Protein AF-A0A9D8EFT3-F1 (afdb_monomer)

Foldseek 3Di:
DAPVVVCVVVPPDDDPDDDDPDQQPVPCQLQCCCCPVVVLNQWDWDDDDPPTAIAGDPDPVSVVVCVVCVPCQVVRRRSDDRVPPPDDDPDDPVVD

Secondary structure (DSSP, 8-state):
--HHHHHHHTT----SSPPPS-------HHHHHHHHTS----EEEES-GGG-EEEE-S-HHHHHHHHHH-THHHH-TT---TT-SS---PPPTT--

Mean predicted aligned error: 8.08 Å

Solvent-accessible surface area (backbone atoms only — not comparable to full-atom values): 6230 Å² total; per-residue (Å²): 134,45,73,66,61,51,36,58,74,72,66,62,85,79,70,98,63,82,89,70,99,69,69,74,82,78,82,51,59,45,38,47,43,31,44,72,73,67,63,64,52,28,41,39,81,43,76,57,81,92,63,47,40,63,32,63,48,98,43,75,69,35,49,53,54,45,70,74,58,54,68,48,44,84,68,32,74,68,60,61,65,64,76,62,87,78,69,77,74,72,82,58,89,76,82,111

Nearest PDB structures (foldseek):
  7t30-assembly1_A  TM=8.083E-01  e=1.133E-02  Acetomicrobium mobile
  4nkx-assembly2_B  TM=2.995E-01  e=2.506E+00  Homo sapiens
  4nky-assembly1_A  TM=3.043E-01  e=4.272E+00  Homo sapiens
  5irq-assembly1_A  TM=3.045E-01  e=4.881E+00  Homo sapiens
  8r1j-assembly1_E  TM=1.490E-01  e=9.507E+00  Influenza A virus

Radius of gyration: 14.86 Å; Cα contacts (8 Å, |Δi|>4): 85; chains: 1; bounding box: 37×25×39 Å

Structure (mmCIF, N/CA/C/O backbone):
data_AF-A0A9D8EFT3-F1
#
_entry.id   AF-A0A9D8EFT3-F1
#
loop_
_atom_site.group_PDB
_atom_site.id
_atom_site.type_symbol
_atom_site.label_atom_id
_atom_site.label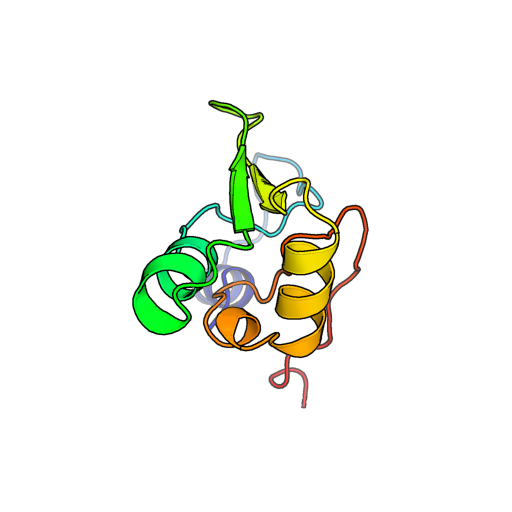_alt_id
_atom_site.label_comp_id
_atom_site.label_asym_id
_atom_site.label_entity_id
_atom_site.label_seq_id
_atom_site.pdbx_PDB_ins_code
_atom_site.Cartn_x
_atom_site.Cartn_y
_atom_site.Cartn_z
_atom_site.occupancy
_atom_site.B_iso_or_equiv
_atom_site.auth_seq_id
_atom_site.auth_comp_id
_atom_site.auth_asym_id
_atom_site.auth_atom_id
_atom_site.pdbx_PDB_model_num
ATOM 1 N N . MET A 1 1 ? -15.843 -5.811 2.013 1.00 52.12 1 MET A N 1
ATOM 2 C CA . MET A 1 1 ? -16.325 -5.508 3.384 1.00 52.12 1 MET A CA 1
ATOM 3 C C . MET A 1 1 ? -15.205 -4.784 4.124 1.00 52.12 1 MET A C 1
ATOM 5 O O . MET A 1 1 ? -14.164 -5.391 4.329 1.00 52.12 1 MET A O 1
ATOM 9 N N . ASN A 1 2 ? -15.364 -3.493 4.436 1.00 66.44 2 ASN A N 1
ATOM 10 C CA . ASN A 1 2 ? -14.304 -2.680 5.052 1.00 66.44 2 ASN A CA 1
ATOM 11 C C . ASN A 1 2 ? -14.390 -2.674 6.596 1.00 66.44 2 ASN A C 1
ATOM 13 O O . ASN A 1 2 ? -15.368 -3.138 7.189 1.00 66.44 2 ASN A O 1
ATOM 17 N N . SER A 1 3 ? -13.356 -2.148 7.258 1.00 68.69 3 SER A N 1
ATOM 18 C CA . SER A 1 3 ? -13.256 -2.099 8.725 1.00 68.69 3 SER A CA 1
ATOM 19 C C . SER A 1 3 ? -14.374 -1.287 9.392 1.00 68.69 3 SER A C 1
ATOM 21 O O . SER A 1 3 ? -14.795 -1.622 10.498 1.00 68.69 3 SER A O 1
ATOM 23 N N . TYR A 1 4 ? -14.907 -0.264 8.717 1.00 74.25 4 TYR A N 1
ATOM 24 C CA . TYR A 1 4 ? -16.027 0.538 9.216 1.00 74.25 4 TYR A CA 1
ATOM 25 C C . TYR A 1 4 ? -17.338 -0.260 9.255 1.00 74.25 4 TYR A C 1
ATOM 27 O O . TYR A 1 4 ? -18.052 -0.232 10.259 1.00 74.25 4 TYR A O 1
ATOM 35 N N . ALA A 1 5 ? -17.627 -1.031 8.203 1.00 78.06 5 ALA A N 1
ATOM 36 C CA . ALA A 1 5 ? -18.791 -1.912 8.161 1.00 78.06 5 ALA A CA 1
ATOM 37 C C . ALA A 1 5 ? -18.751 -2.957 9.290 1.00 78.06 5 ALA A C 1
ATOM 39 O O . ALA A 1 5 ? -19.766 -3.212 9.942 1.00 78.06 5 ALA A O 1
ATOM 40 N N . LEU A 1 6 ? -17.567 -3.510 9.574 1.00 81.25 6 LEU A N 1
ATOM 41 C CA . LEU A 1 6 ? -17.365 -4.413 10.709 1.00 81.25 6 LEU A CA 1
ATOM 42 C C . LEU A 1 6 ? -17.581 -3.700 12.047 1.00 81.25 6 LEU A C 1
ATOM 44 O O . LEU A 1 6 ? -18.281 -4.228 12.906 1.00 81.25 6 LEU A O 1
ATOM 48 N N . ALA A 1 7 ? -17.046 -2.490 12.216 1.00 84.25 7 ALA A N 1
ATOM 49 C CA . ALA A 1 7 ? -17.225 -1.727 13.448 1.00 84.25 7 ALA A CA 1
ATOM 50 C C . ALA A 1 7 ? -18.706 -1.453 13.752 1.00 84.25 7 ALA A C 1
ATOM 52 O O . ALA A 1 7 ? -19.149 -1.645 14.886 1.00 84.25 7 ALA A O 1
ATOM 53 N N . LYS A 1 8 ? -19.488 -1.097 12.724 1.00 86.50 8 LYS A N 1
ATOM 54 C CA . LYS A 1 8 ? -20.942 -0.929 12.838 1.00 86.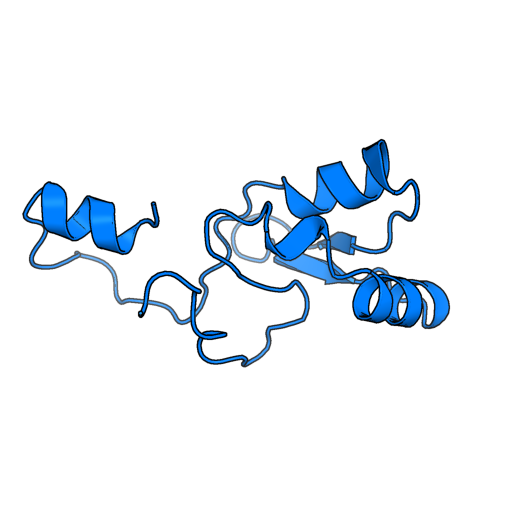50 8 LYS A CA 1
ATOM 55 C C . LYS A 1 8 ? -21.640 -2.246 13.191 1.00 86.50 8 LYS A C 1
ATOM 57 O O . LYS A 1 8 ? -22.479 -2.254 14.087 1.00 86.50 8 LYS A O 1
ATOM 62 N N . LYS A 1 9 ? -21.268 -3.356 12.541 1.00 91.69 9 LYS A N 1
ATOM 63 C CA . LYS A 1 9 ? -21.826 -4.695 12.812 1.00 91.69 9 LYS A CA 1
ATOM 64 C C . LYS A 1 9 ? -21.619 -5.132 14.266 1.00 91.69 9 LYS A C 1
ATOM 66 O O . LYS A 1 9 ? -22.517 -5.729 14.847 1.00 91.69 9 LYS A O 1
ATOM 71 N N . TYR A 1 10 ? -20.465 -4.822 14.851 1.00 91.69 10 TYR A N 1
ATOM 72 C CA . TYR A 1 10 ? -20.142 -5.171 16.238 1.00 91.69 10 TYR A CA 1
ATOM 73 C C . TYR A 1 10 ? -20.560 -4.103 17.266 1.00 91.69 10 TYR A C 1
ATOM 75 O O . TYR A 1 10 ? -20.243 -4.239 18.444 1.00 91.69 10 TYR A O 1
ATOM 83 N N . GLY A 1 11 ? -21.273 -3.047 16.855 1.00 91.81 11 GLY A N 1
ATOM 84 C CA . GLY A 1 11 ? -21.820 -2.043 17.774 1.00 91.81 11 GLY A CA 1
ATOM 85 C C . GLY A 1 11 ? -20.780 -1.113 18.412 1.00 91.81 11 GLY A C 1
ATOM 86 O O . GLY A 1 11 ? -21.038 -0.551 19.478 1.00 91.81 11 GLY A O 1
ATOM 87 N N . LEU A 1 12 ? -19.611 -0.932 17.787 1.00 87.38 12 LEU A N 1
ATOM 88 C CA . LEU A 1 12 ? -18.573 -0.023 18.280 1.00 87.38 12 LEU A CA 1
ATOM 8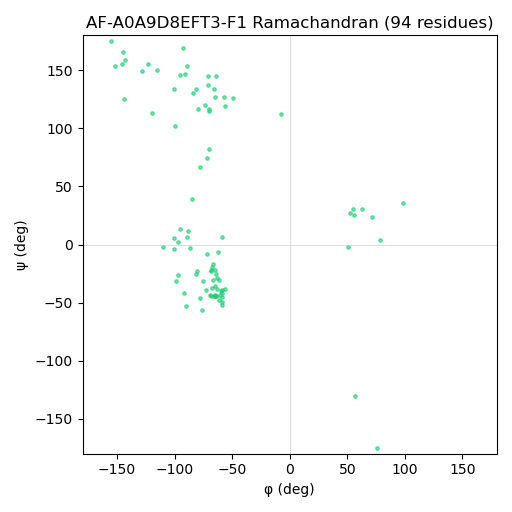9 C C . LEU A 1 12 ? -19.019 1.440 18.112 1.00 87.38 12 LEU A C 1
ATOM 91 O O . LEU A 1 12 ? -19.210 1.912 16.993 1.00 87.38 12 LEU A O 1
ATOM 95 N N . LYS A 1 13 ? -19.171 2.162 19.231 1.00 84.31 13 LYS A N 1
ATOM 96 C CA . LYS A 1 13 ? -19.628 3.569 19.261 1.00 84.31 13 LYS A CA 1
ATOM 97 C C . LYS A 1 13 ? -18.492 4.586 19.390 1.00 84.31 13 LYS A C 1
ATOM 99 O O . LYS A 1 13 ? -18.617 5.700 18.896 1.00 84.31 13 LYS A O 1
ATOM 104 N N . ALA A 1 14 ? -17.405 4.215 20.062 1.00 84.06 14 ALA A N 1
ATOM 105 C CA . ALA A 1 14 ? -16.253 5.078 20.297 1.00 84.06 14 ALA A CA 1
ATOM 106 C C . ALA A 1 14 ? -14.975 4.244 20.441 1.00 84.06 14 ALA A C 1
ATOM 108 O O . ALA A 1 14 ? -15.021 3.081 20.848 1.00 84.06 14 ALA A O 1
ATOM 109 N N . THR A 1 15 ? -13.834 4.850 20.122 1.00 84.50 15 THR A N 1
ATOM 110 C CA . THR A 1 15 ? -12.501 4.260 20.283 1.00 84.50 15 THR A CA 1
ATOM 111 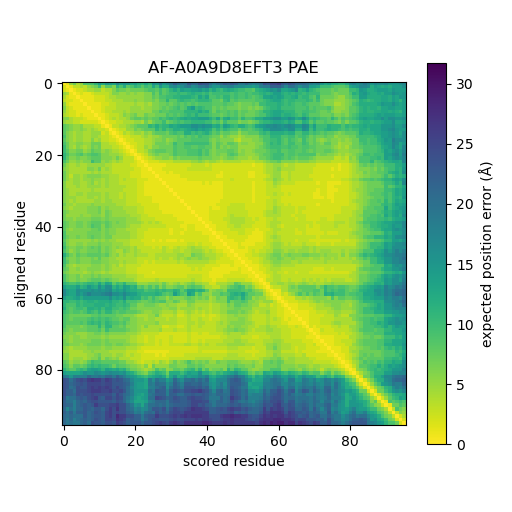C C . THR A 1 15 ? -11.696 5.055 21.302 1.00 84.50 15 THR A C 1
ATOM 113 O O . THR A 1 15 ? -11.876 6.260 21.443 1.00 84.50 15 THR A O 1
ATOM 116 N N . ARG A 1 16 ? -10.776 4.383 22.006 1.00 89.88 16 ARG A N 1
ATOM 117 C CA . ARG A 1 16 ? -9.830 5.042 22.926 1.00 89.88 16 ARG A CA 1
ATOM 118 C C . ARG A 1 16 ? -8.833 5.943 22.189 1.00 89.88 16 ARG A C 1
ATOM 120 O O . ARG A 1 16 ? -8.367 6.925 22.750 1.00 89.88 16 ARG A O 1
ATOM 127 N N . TYR A 1 17 ? -8.496 5.581 20.956 1.00 85.19 17 TYR A N 1
ATOM 128 C CA . TYR A 1 17 ? -7.549 6.309 20.120 1.00 85.19 17 TYR A CA 1
ATOM 129 C C . TYR A 1 17 ? -8.276 7.268 19.186 1.00 85.19 17 TYR A C 1
ATOM 131 O O . TYR A 1 17 ? -9.371 6.960 18.699 1.00 85.19 17 TYR A O 1
ATOM 139 N N . HIS A 1 18 ? -7.636 8.405 18.917 1.00 83.81 18 HIS A N 1
ATOM 140 C CA . HIS A 1 18 ? -8.079 9.330 17.886 1.00 83.81 18 HIS A CA 1
ATOM 141 C C . HIS A 1 18 ? -7.993 8.665 16.514 1.00 83.81 18 HIS A C 1
ATOM 143 O O . HIS A 1 18 ? -7.096 7.869 16.236 1.00 83.81 18 HIS A O 1
ATOM 149 N N . LYS A 1 19 ? -8.947 8.998 15.649 1.00 76.75 19 LYS A N 1
ATOM 150 C CA . LYS A 1 19 ? -8.927 8.533 14.270 1.00 76.75 19 LYS A CA 1
ATOM 151 C C . LYS A 1 19 ? -7.850 9.298 13.502 1.00 76.75 19 LYS A C 1
ATOM 153 O O . LYS A 1 19 ? -7.942 10.514 13.362 1.00 76.75 19 LYS A O 1
ATOM 158 N N . GLU A 1 20 ? -6.876 8.574 12.971 1.00 76.38 20 GLU A N 1
ATOM 159 C CA . GLU A 1 20 ? -5.867 9.119 12.064 1.00 76.38 20 GLU A CA 1
ATOM 160 C C . GLU A 1 20 ? -6.332 9.036 10.602 1.00 76.38 20 GLU A C 1
ATOM 162 O O . GLU A 1 20 ? -7.108 8.154 10.223 1.00 76.38 20 GLU A O 1
ATOM 167 N N . ASN A 1 21 ? -5.822 9.932 9.753 1.00 73.88 21 ASN A N 1
ATOM 168 C CA . ASN A 1 21 ? -6.092 9.950 8.309 1.00 73.88 21 ASN A CA 1
ATOM 169 C C . ASN A 1 21 ? -5.160 9.007 7.526 1.00 73.88 21 ASN A C 1
ATOM 171 O O . ASN A 1 21 ? -4.713 9.327 6.427 1.00 73.88 21 ASN A O 1
ATOM 175 N N . ASN A 1 22 ? -4.867 7.835 8.089 1.00 75.81 22 ASN A N 1
ATOM 176 C CA . ASN A 1 22 ? -4.138 6.774 7.410 1.00 75.81 22 ASN A CA 1
ATOM 177 C C . ASN A 1 22 ? -5.014 5.524 7.335 1.00 75.81 22 ASN A C 1
ATOM 179 O O . ASN A 1 22 ? -5.340 4.901 8.342 1.00 75.81 22 ASN A O 1
ATOM 183 N N . TYR A 1 23 ? -5.402 5.166 6.117 1.00 79.81 23 TYR A N 1
ATOM 184 C CA . TYR A 1 23 ? -6.294 4.041 5.854 1.00 79.81 23 TYR A CA 1
ATOM 185 C C . TYR A 1 23 ? -5.531 2.786 5.390 1.00 79.81 23 TYR A C 1
ATOM 187 O O . TYR A 1 23 ? -6.135 1.730 5.181 1.00 79.81 23 TYR A O 1
ATOM 195 N N . CYS A 1 24 ? -4.208 2.868 5.200 1.00 85.69 24 CYS A N 1
ATOM 196 C CA . CYS A 1 24 ? -3.393 1.710 4.854 1.00 85.69 24 CYS A CA 1
ATOM 197 C C . CYS A 1 24 ? -3.105 0.886 6.114 1.00 85.69 24 CYS A C 1
ATOM 199 O O . CYS A 1 24 ? -2.397 1.330 7.011 1.00 85.69 24 CYS A O 1
ATOM 201 N N . ILE A 1 25 ? -3.593 -0.354 6.149 1.00 87.81 25 ILE A N 1
ATOM 202 C CA . ILE A 1 25 ? -3.358 -1.288 7.266 1.00 87.81 25 ILE A CA 1
ATOM 203 C C . ILE A 1 25 ? -2.080 -2.127 7.099 1.00 87.81 25 ILE A C 1
ATOM 205 O O . ILE A 1 25 ? -1.895 -3.120 7.794 1.00 87.81 25 ILE A O 1
ATOM 209 N N . LEU A 1 26 ? -1.222 -1.774 6.135 1.00 90.50 26 LEU A N 1
ATOM 210 C CA . LEU A 1 26 ? 0.060 -2.439 5.864 1.00 90.50 26 LEU A CA 1
ATOM 211 C C . LEU A 1 26 ? -0.041 -3.961 5.618 1.00 90.50 26 LEU A C 1
ATOM 213 O O . LEU A 1 26 ? 0.911 -4.693 5.880 1.00 90.50 26 LEU A O 1
ATOM 217 N N . CYS A 1 27 ? -1.161 -4.439 5.060 1.00 92.75 27 CYS A N 1
ATOM 218 C CA . CYS A 1 27 ? -1.383 -5.869 4.790 1.00 92.75 27 CYS A CA 1
ATOM 219 C C . CYS A 1 27 ? -0.428 -6.471 3.741 1.00 92.75 27 CYS A C 1
ATOM 221 O O . CYS A 1 27 ? -0.241 -7.682 3.705 1.00 92.75 27 CYS A O 1
ATOM 223 N N . GLY A 1 28 ? 0.160 -5.641 2.871 1.00 92.44 28 GLY A N 1
ATOM 224 C CA . GLY A 1 28 ? 1.143 -6.066 1.869 1.00 92.44 28 GLY A CA 1
ATOM 225 C C . GLY A 1 28 ? 0.575 -6.736 0.620 1.00 92.44 28 GLY A C 1
ATOM 226 O O . GLY A 1 28 ? 1.355 -7.132 -0.238 1.00 92.44 28 GLY A O 1
ATOM 227 N N . LEU A 1 29 ? -0.751 -6.825 0.470 1.00 94.06 29 LEU A N 1
ATOM 228 C CA . LEU A 1 29 ? -1.372 -7.450 -0.703 1.00 94.06 29 LEU A CA 1
ATOM 229 C C . LEU A 1 29 ? -0.992 -6.751 -2.014 1.00 94.06 29 LEU A C 1
ATOM 231 O O . LEU A 1 29 ? -0.635 -7.424 -2.976 1.00 94.06 29 LEU A O 1
ATOM 235 N N . CYS A 1 30 ? -0.998 -5.415 -2.040 1.00 92.19 30 CYS A N 1
ATOM 236 C CA . CYS A 1 30 ? -0.601 -4.648 -3.221 1.00 92.19 30 CYS A CA 1
ATOM 237 C C . CYS A 1 30 ? 0.883 -4.839 -3.570 1.00 92.19 30 CYS A C 1
ATOM 239 O O . CYS A 1 30 ? 1.216 -5.062 -4.732 1.00 92.19 30 CYS A O 1
ATOM 241 N N . VAL A 1 31 ? 1.762 -4.823 -2.562 1.00 93.19 31 VAL A N 1
ATOM 242 C CA . VAL A 1 31 ? 3.206 -5.055 -2.726 1.00 93.19 31 VAL A CA 1
ATOM 243 C C . VAL A 1 31 ? 3.456 -6.450 -3.293 1.00 93.19 31 VAL A C 1
ATOM 245 O O . VAL A 1 31 ? 4.176 -6.599 -4.276 1.00 93.19 31 VAL A O 1
ATOM 248 N N . ARG A 1 32 ? 2.801 -7.466 -2.722 1.00 96.00 32 ARG A N 1
ATOM 249 C CA . ARG A 1 32 ? 2.932 -8.850 -3.171 1.00 96.00 32 ARG A CA 1
ATOM 250 C C . ARG A 1 32 ? 2.407 -9.040 -4.592 1.00 96.00 32 ARG A C 1
ATOM 252 O O . ARG A 1 32 ? 3.090 -9.630 -5.413 1.00 96.00 32 ARG A O 1
ATOM 259 N N . TYR A 1 33 ? 1.245 -8.476 -4.912 1.00 94.81 33 TYR A N 1
ATOM 260 C CA . TYR A 1 33 ? 0.695 -8.506 -6.266 1.00 94.81 33 TYR A CA 1
ATOM 261 C C . TYR A 1 33 ? 1.638 -7.860 -7.293 1.00 94.81 33 TYR A C 1
ATOM 263 O O . TYR A 1 33 ? 1.886 -8.422 -8.361 1.00 94.81 33 TYR A O 1
ATOM 271 N N . CYS A 1 34 ? 2.198 -6.694 -6.963 1.00 92.62 34 CYS A N 1
ATOM 272 C CA . CYS A 1 34 ? 3.111 -5.979 -7.849 1.00 92.62 34 CYS A CA 1
ATOM 273 C C . CYS A 1 34 ? 4.394 -6.783 -8.131 1.00 92.62 34 CYS A C 1
ATOM 275 O O . CYS A 1 34 ? 4.882 -6.790 -9.264 1.00 92.62 34 CYS A O 1
ATOM 277 N N . ALA A 1 35 ? 4.910 -7.487 -7.121 1.00 93.81 35 ALA A N 1
ATOM 278 C CA . ALA A 1 35 ? 6.107 -8.313 -7.236 1.00 93.81 35 ALA A CA 1
ATOM 279 C C . ALA A 1 35 ? 5.846 -9.668 -7.918 1.00 93.81 35 ALA A C 1
ATOM 281 O O . ALA A 1 35 ? 6.594 -10.069 -8.804 1.00 93.81 35 ALA A O 1
ATOM 282 N N . GLU A 1 36 ? 4.785 -10.375 -7.531 1.00 96.25 36 GLU A N 1
ATOM 283 C CA . GLU A 1 36 ? 4.559 -11.770 -7.931 1.00 96.25 36 GLU A CA 1
ATOM 284 C C . GLU A 1 36 ? 3.725 -11.893 -9.211 1.00 96.25 36 GLU A C 1
ATOM 286 O O . GLU A 1 36 ? 4.043 -12.705 -10.079 1.00 96.25 36 GLU A O 1
ATOM 291 N N . VAL A 1 37 ? 2.673 -11.078 -9.351 1.00 94.81 37 VAL A N 1
ATOM 292 C CA . VAL A 1 37 ? 1.741 -11.155 -10.488 1.00 94.81 37 VAL A CA 1
ATOM 293 C C . VAL A 1 37 ? 2.211 -10.261 -11.625 1.00 94.81 37 VAL A C 1
ATOM 295 O O . VAL A 1 37 ? 2.362 -10.724 -12.753 1.00 94.81 37 VAL A O 1
ATOM 298 N N . LYS A 1 38 ? 2.478 -8.982 -11.335 1.00 92.81 38 LYS A N 1
ATOM 299 C CA . LYS A 1 38 ? 2.923 -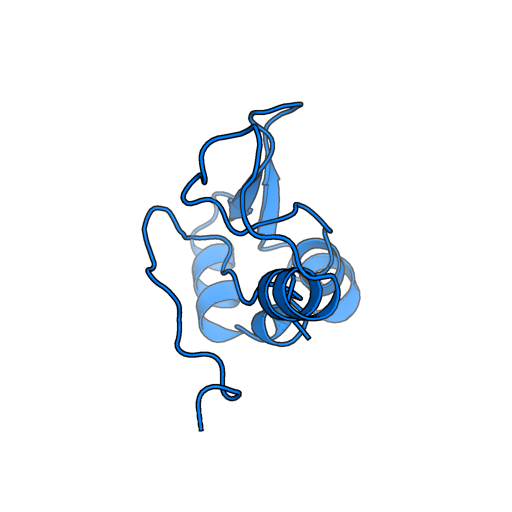8.026 -12.361 1.00 92.81 38 LYS A CA 1
ATOM 300 C C . LYS A 1 38 ? 4.407 -8.122 -12.675 1.00 92.81 38 LYS A C 1
ATOM 302 O O . LYS A 1 38 ? 4.793 -7.769 -13.781 1.00 92.81 38 LYS A O 1
ATOM 307 N N . LYS A 1 39 ? 5.222 -8.607 -11.731 1.00 92.25 39 LYS A N 1
ATOM 308 C CA . LYS A 1 39 ? 6.691 -8.660 -11.842 1.00 92.25 39 LYS A CA 1
ATOM 309 C C . LYS A 1 39 ? 7.330 -7.294 -12.119 1.00 92.25 39 LYS A C 1
ATOM 311 O O . LYS A 1 39 ? 8.425 -7.219 -12.663 1.00 92.25 39 LYS A O 1
ATOM 316 N N . GLU A 1 40 ? 6.653 -6.220 -11.719 1.00 90.06 40 GLU A N 1
ATOM 317 C CA . GLU A 1 40 ? 7.100 -4.844 -11.956 1.00 90.06 40 GLU A CA 1
ATOM 318 C C . GLU A 1 40 ? 7.833 -4.262 -10.749 1.00 90.06 40 GLU A C 1
ATOM 320 O O . GLU A 1 40 ? 8.664 -3.381 -10.909 1.00 90.06 40 GLU A O 1
ATOM 325 N N . ASN A 1 41 ? 7.550 -4.748 -9.534 1.00 90.38 41 ASN A N 1
ATOM 326 C CA . ASN A 1 41 ? 8.171 -4.257 -8.298 1.00 90.38 41 ASN A CA 1
ATOM 327 C C . ASN A 1 41 ? 8.083 -2.726 -8.116 1.00 90.38 41 ASN A C 1
ATOM 329 O O . ASN A 1 41 ? 8.908 -2.136 -7.434 1.00 90.38 41 ASN A O 1
ATOM 333 N N . ALA A 1 42 ? 7.076 -2.062 -8.686 1.00 89.50 42 ALA A N 1
ATOM 334 C CA . ALA A 1 42 ? 6.976 -0.603 -8.670 1.00 89.50 42 ALA A CA 1
ATOM 335 C C . ALA A 1 42 ? 6.702 -0.004 -7.276 1.00 89.50 42 ALA A C 1
ATOM 337 O O . ALA A 1 42 ? 6.977 1.174 -7.033 1.00 89.50 42 ALA A O 1
ATOM 338 N N . ILE A 1 43 ? 6.158 -0.806 -6.357 1.00 89.94 43 ILE A N 1
ATOM 339 C CA . ILE A 1 43 ? 5.828 -0.403 -4.989 1.00 89.94 43 ILE A CA 1
ATOM 340 C C . ILE A 1 43 ? 6.425 -1.370 -3.972 1.00 89.94 43 ILE A C 1
ATOM 342 O O . ILE A 1 43 ? 6.533 -2.572 -4.213 1.00 89.94 43 ILE A O 1
ATOM 346 N N . GLY A 1 44 ? 6.758 -0.848 -2.795 1.00 89.44 44 GLY A N 1
ATOM 347 C CA . GLY A 1 44 ? 7.351 -1.624 -1.715 1.00 89.44 44 GLY A CA 1
ATOM 348 C C . GLY A 1 44 ? 7.103 -1.013 -0.345 1.00 89.44 44 GLY A C 1
ATOM 349 O O . GLY A 1 44 ? 6.536 0.071 -0.206 1.00 89.44 44 GLY A O 1
ATOM 350 N N . PHE A 1 45 ? 7.532 -1.729 0.692 1.00 91.06 45 PHE A N 1
ATOM 351 C CA . PHE A 1 45 ? 7.552 -1.191 2.046 1.00 91.06 45 PHE A CA 1
ATOM 352 C C . PHE A 1 45 ? 8.828 -0.389 2.285 1.00 91.06 45 PHE A C 1
ATOM 354 O O . PHE A 1 45 ? 9.927 -0.896 2.074 1.00 91.06 45 PHE A O 1
ATOM 361 N N . ILE A 1 46 ? 8.674 0.823 2.810 1.00 89.50 46 ILE A N 1
ATOM 362 C CA . ILE A 1 46 ? 9.779 1.666 3.269 1.00 89.50 46 ILE A CA 1
ATOM 363 C C . ILE A 1 46 ? 9.588 2.045 4.736 1.00 89.50 46 ILE A C 1
ATOM 365 O O . ILE A 1 46 ? 8.464 2.073 5.242 1.00 89.50 46 ILE A O 1
ATOM 369 N N . GLY A 1 47 ? 10.689 2.353 5.420 1.00 88.75 47 GLY A N 1
ATOM 370 C CA . GLY A 1 47 ? 10.679 2.654 6.851 1.00 88.75 47 GLY A CA 1
ATOM 371 C C . GLY A 1 47 ? 10.534 1.410 7.734 1.00 88.75 47 GLY A C 1
ATOM 372 O O . GLY A 1 47 ? 10.571 0.269 7.266 1.00 88.75 47 GLY A O 1
ATOM 373 N N . ARG A 1 48 ? 10.410 1.633 9.046 1.00 90.19 48 ARG A N 1
ATOM 374 C CA . ARG A 1 48 ? 10.295 0.578 10.069 1.00 90.19 48 ARG A CA 1
ATOM 375 C C . ARG A 1 48 ? 9.387 1.016 11.219 1.00 90.19 48 ARG A C 1
ATOM 377 O O . ARG A 1 48 ? 9.238 2.208 11.486 1.00 90.19 48 ARG A O 1
ATOM 384 N N . GLY A 1 49 ? 8.793 0.047 11.914 1.00 91.56 49 GLY A N 1
ATOM 385 C CA . GLY A 1 49 ? 7.893 0.313 13.040 1.00 91.56 49 GLY A CA 1
ATOM 386 C C . GLY A 1 49 ? 6.727 1.217 12.633 1.00 91.56 49 GLY A C 1
ATOM 387 O O . GLY A 1 49 ? 6.097 0.989 11.603 1.00 91.56 49 GLY A O 1
ATOM 388 N N . THR A 1 50 ? 6.485 2.270 13.411 1.00 87.25 50 THR A N 1
ATOM 389 C CA . THR A 1 50 ? 5.414 3.255 13.176 1.00 87.25 50 THR A CA 1
ATOM 390 C C . THR A 1 50 ? 5.625 4.115 11.928 1.00 87.25 50 THR A C 1
ATOM 392 O O . THR A 1 50 ? 4.666 4.662 11.399 1.00 87.25 50 THR A O 1
ATOM 395 N N . SER A 1 51 ? 6.857 4.203 11.412 1.00 86.69 51 SER A N 1
ATOM 396 C CA . SER A 1 51 ? 7.166 4.921 10.163 1.00 86.69 51 SER A CA 1
ATOM 397 C C . SER A 1 51 ? 6.999 4.064 8.904 1.00 86.69 51 SER A C 1
ATOM 399 O O . SER A 1 51 ? 7.208 4.555 7.792 1.00 86.69 51 SER A O 1
ATOM 401 N N . LYS A 1 52 ? 6.666 2.773 9.060 1.00 88.81 52 LYS A N 1
ATOM 402 C CA . LYS A 1 52 ? 6.516 1.849 7.935 1.00 88.81 52 LYS A CA 1
ATOM 403 C C . LYS A 1 52 ? 5.341 2.284 7.062 1.00 88.81 52 LYS A C 1
ATOM 405 O O . LYS A 1 52 ? 4.219 2.418 7.541 1.00 88.81 52 LYS A O 1
ATOM 410 N N . LYS A 1 53 ? 5.588 2.436 5.765 1.00 88.31 53 LYS A N 1
ATOM 411 C CA . LYS A 1 53 ? 4.566 2.779 4.770 1.00 88.31 53 LYS A CA 1
ATOM 412 C C . LYS A 1 53 ? 4.812 2.058 3.455 1.00 88.31 53 LYS A C 1
ATOM 414 O O . LYS A 1 53 ? 5.926 1.612 3.187 1.00 88.31 53 LYS A O 1
ATOM 419 N N . VAL A 1 54 ? 3.762 1.929 2.651 1.00 88.31 54 VAL A N 1
ATOM 420 C CA . VAL A 1 54 ? 3.904 1.539 1.245 1.00 88.31 54 VAL A CA 1
ATOM 421 C C . VAL A 1 54 ? 4.280 2.791 0.462 1.00 88.31 54 VAL A C 1
ATOM 423 O O . VAL A 1 54 ? 3.688 3.845 0.682 1.00 88.31 54 VAL A O 1
ATOM 426 N N . ALA A 1 55 ? 5.272 2.689 -0.409 1.00 86.62 55 ALA A N 1
ATOM 427 C CA . ALA A 1 55 ? 5.699 3.779 -1.272 1.00 86.62 55 ALA A CA 1
ATOM 428 C C . ALA A 1 55 ? 6.151 3.244 -2.630 1.00 86.62 55 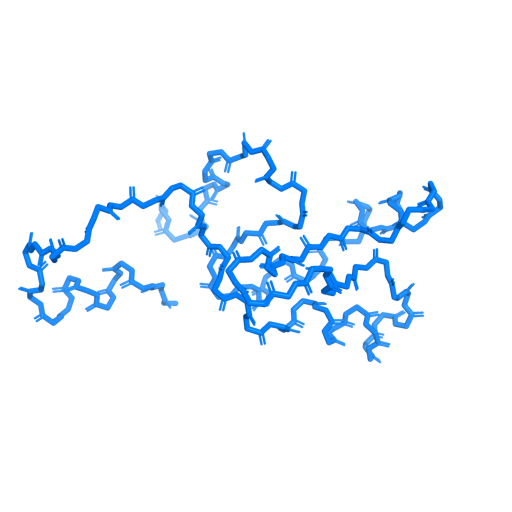ALA A C 1
ATOM 430 O O . ALA A 1 55 ? 6.403 2.047 -2.789 1.00 86.62 55 ALA A O 1
ATOM 431 N N . PHE A 1 56 ? 6.275 4.154 -3.590 1.00 85.75 56 PHE A N 1
ATOM 432 C CA . PHE A 1 56 ? 6.915 3.868 -4.867 1.00 85.75 56 PHE A CA 1
ATOM 433 C C . PHE A 1 56 ? 8.413 3.696 -4.682 1.00 85.75 56 PHE A C 1
ATOM 435 O O . PHE A 1 56 ? 9.037 4.389 -3.871 1.00 85.75 56 PHE A O 1
ATOM 442 N N . ILE A 1 57 ? 8.989 2.798 -5.473 1.00 81.12 57 ILE A N 1
ATOM 443 C CA . ILE A 1 57 ? 10.431 2.798 -5.685 1.00 81.12 57 ILE A CA 1
ATOM 444 C C . ILE A 1 57 ? 10.780 4.092 -6.438 1.00 81.12 57 ILE A C 1
ATOM 446 O O . ILE A 1 57 ? 10.059 4.441 -7.376 1.00 81.12 57 ILE A O 1
ATOM 450 N N . PRO A 1 58 ? 11.822 4.838 -6.022 1.00 73.06 58 PRO A N 1
ATOM 451 C CA . PRO A 1 58 ? 12.198 6.113 -6.630 1.00 73.06 58 PRO A CA 1
ATOM 452 C C . PRO A 1 58 ? 12.821 5.902 -8.017 1.00 73.06 58 PRO A C 1
ATOM 454 O O . PRO A 1 58 ? 14.026 6.017 -8.207 1.00 73.06 58 PRO A O 1
ATOM 457 N N . ASP A 1 59 ? 11.969 5.584 -8.982 1.00 78.06 59 ASP A N 1
ATOM 458 C CA . ASP A 1 59 ? 12.266 5.456 -10.401 1.00 78.06 59 ASP A CA 1
ATOM 459 C C . ASP A 1 59 ? 11.044 5.967 -11.177 1.00 78.06 59 ASP A C 1
ATOM 461 O O . ASP A 1 59 ? 9.908 5.519 -10.968 1.00 78.06 59 ASP A O 1
ATOM 465 N N . SER A 1 60 ? 11.269 6.929 -12.068 1.00 68.06 60 SER A N 1
ATOM 466 C CA . SER A 1 60 ? 10.205 7.550 -12.856 1.00 68.06 60 SER A CA 1
ATOM 467 C C . SER A 1 60 ? 9.514 6.555 -13.792 1.00 68.06 60 SER A C 1
ATOM 469 O O . SER A 1 60 ? 8.315 6.696 -14.049 1.00 68.06 60 SER A O 1
ATOM 471 N N . ALA A 1 61 ? 10.221 5.516 -14.250 1.00 74.31 61 ALA A N 1
ATOM 472 C CA . ALA A 1 61 ? 9.640 4.461 -15.069 1.00 74.31 61 ALA A CA 1
ATOM 473 C C . ALA A 1 61 ? 8.657 3.604 -14.257 1.00 74.31 61 ALA A C 1
ATOM 475 O O . ALA A 1 61 ? 7.543 3.343 -14.717 1.00 74.31 61 ALA A O 1
ATOM 476 N N . TYR A 1 62 ? 9.021 3.220 -13.029 1.00 77.25 62 TYR A N 1
ATOM 477 C CA . TYR A 1 62 ? 8.145 2.431 -12.157 1.00 77.25 62 TYR A CA 1
ATOM 478 C C . TYR A 1 62 ? 6.911 3.211 -11.706 1.00 77.25 62 TYR A C 1
ATOM 480 O O . TYR A 1 62 ? 5.816 2.646 -11.660 1.00 77.25 62 TYR A O 1
ATOM 488 N N . PHE A 1 63 ? 7.057 4.510 -11.434 1.00 78.31 63 PHE A N 1
ATOM 489 C CA . PHE A 1 63 ? 5.917 5.360 -11.103 1.00 78.31 63 PHE A CA 1
ATOM 490 C C . PHE A 1 63 ? 4.879 5.370 -12.230 1.00 78.31 63 PHE A C 1
ATOM 492 O O . PHE A 1 63 ? 3.715 5.049 -11.990 1.00 78.31 63 PHE A O 1
ATOM 499 N N . LYS A 1 64 ? 5.309 5.655 -13.468 1.00 77.69 64 LYS A N 1
ATOM 500 C CA . LYS A 1 64 ? 4.411 5.696 -14.630 1.00 77.69 64 LYS A CA 1
ATOM 501 C C . LYS A 1 64 ? 3.704 4.356 -14.846 1.00 77.69 64 LYS A C 1
ATOM 503 O O . LYS A 1 64 ? 2.481 4.315 -14.905 1.00 77.69 64 LYS A O 1
ATOM 508 N N . LYS A 1 65 ? 4.460 3.254 -14.851 1.00 81.88 65 LYS A N 1
ATOM 509 C CA . LYS A 1 65 ? 3.896 1.903 -14.994 1.00 81.88 65 LYS A CA 1
ATOM 510 C C . LYS A 1 65 ? 2.842 1.578 -13.934 1.00 81.88 65 LYS A C 1
ATOM 512 O O . LYS A 1 65 ? 1.854 0.913 -14.231 1.00 81.88 65 LYS A O 1
ATOM 517 N N . CYS A 1 66 ? 3.041 2.017 -12.691 1.00 83.56 66 CYS A N 1
ATOM 518 C CA . CYS A 1 66 ? 2.082 1.755 -11.624 1.00 83.56 66 CYS A CA 1
ATOM 519 C C . CYS A 1 66 ? 0.800 2.588 -11.764 1.00 83.56 66 CYS A C 1
ATOM 521 O O . CYS A 1 66 ? -0.281 2.064 -11.485 1.00 83.56 66 CYS A O 1
ATOM 523 N N . VAL A 1 67 ? 0.921 3.857 -12.172 1.00 81.50 67 VAL A N 1
ATOM 524 C CA . VAL A 1 67 ? -0.226 4.743 -12.430 1.00 81.50 67 VAL A CA 1
ATOM 525 C C . VAL A 1 67 ? -1.060 4.231 -13.604 1.00 81.50 67 VAL A C 1
ATOM 527 O O . VAL A 1 67 ? -2.279 4.298 -13.531 1.00 81.50 67 VAL A O 1
ATOM 530 N N . ASP A 1 68 ? -0.428 3.653 -14.626 1.00 83.62 68 ASP A N 1
ATOM 531 C CA . ASP A 1 68 ? -1.136 3.071 -15.773 1.00 83.62 68 ASP A CA 1
ATOM 532 C C . ASP A 1 68 ? -1.786 1.710 -15.438 1.00 83.62 68 ASP A C 1
ATOM 534 O O . ASP A 1 68 ? -2.823 1.359 -15.992 1.00 83.62 68 ASP A O 1
ATOM 538 N N . CYS A 1 69 ? -1.187 0.931 -14.529 1.00 87.50 69 CYS A N 1
ATOM 539 C CA . CYS A 1 69 ? -1.658 -0.407 -14.163 1.00 87.50 69 CYS A CA 1
ATOM 540 C C . CYS A 1 69 ? -2.885 -0.372 -13.239 1.00 87.50 69 CYS A C 1
ATOM 542 O O . CYS A 1 69 ? -3.899 -0.978 -13.548 1.00 87.50 69 CYS A O 1
ATOM 544 N N . MET A 1 70 ? -2.798 0.295 -12.081 1.00 84.44 70 MET A N 1
ATOM 545 C CA . MET A 1 70 ? -3.844 0.383 -11.035 1.00 84.44 70 MET A CA 1
ATOM 546 C C . MET A 1 70 ? -4.487 -0.935 -10.535 1.00 84.44 70 MET A C 1
ATOM 548 O O . MET A 1 70 ? -5.249 -0.896 -9.574 1.00 84.44 70 MET A O 1
ATOM 552 N N . GLU A 1 71 ? -4.141 -2.111 -11.060 1.00 88.50 71 GLU A N 1
ATOM 553 C CA . GLU A 1 71 ? -4.850 -3.376 -10.786 1.00 88.50 71 GLU A CA 1
ATOM 554 C C . GLU A 1 71 ? -4.790 -3.835 -9.321 1.00 88.50 71 GLU A C 1
ATOM 556 O O . GLU A 1 71 ? -5.675 -4.535 -8.833 1.00 88.50 71 GLU A O 1
ATOM 561 N N . CYS A 1 72 ? -3.767 -3.422 -8.567 1.00 89.00 72 CYS A N 1
ATOM 562 C CA . CYS A 1 72 ? -3.684 -3.752 -7.143 1.00 89.00 72 CYS A CA 1
ATOM 563 C C . CYS A 1 72 ? -4.699 -2.994 -6.263 1.00 89.00 72 CYS A C 1
ATOM 565 O O . CYS A 1 72 ? -4.814 -3.310 -5.075 1.00 89.00 72 CYS A O 1
ATOM 567 N N . MET A 1 73 ? -5.430 -2.017 -6.820 1.00 85.19 73 MET A N 1
ATOM 568 C CA . MET A 1 73 ? -6.449 -1.244 -6.102 1.00 85.19 73 MET A CA 1
ATOM 569 C C . MET A 1 73 ? -7.642 -2.093 -5.683 1.00 85.19 73 MET A C 1
ATOM 571 O O . MET A 1 73 ? -8.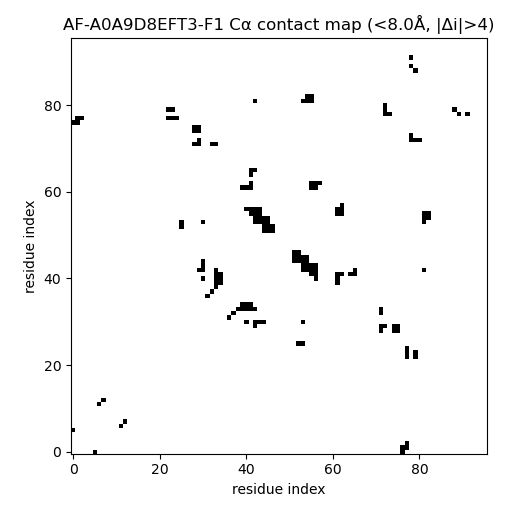044 -2.021 -4.523 1.00 85.19 73 MET A O 1
ATOM 575 N N . ASP A 1 74 ? -8.140 -2.952 -6.569 1.00 83.69 74 ASP A N 1
ATOM 576 C CA . ASP A 1 74 ? -9.294 -3.816 -6.279 1.00 83.69 74 ASP A CA 1
ATOM 577 C C . ASP A 1 74 ? -8.965 -4.894 -5.240 1.00 83.69 74 ASP A C 1
ATOM 579 O O . ASP A 1 74 ? -9.829 -5.407 -4.531 1.00 83.69 74 ASP A O 1
ATOM 583 N N . ILE A 1 75 ? -7.677 -5.211 -5.106 1.00 88.00 75 ILE A N 1
ATOM 584 C CA . ILE A 1 75 ? -7.156 -6.156 -4.118 1.00 88.00 75 ILE A CA 1
ATOM 585 C C . ILE A 1 75 ? -7.014 -5.482 -2.745 1.00 88.00 75 ILE A C 1
ATOM 587 O O . ILE A 1 75 ? -6.980 -6.155 -1.712 1.00 88.00 75 ILE A O 1
ATOM 591 N N . CYS A 1 76 ? -6.912 -4.151 -2.702 1.00 87.38 76 CYS A N 1
ATOM 592 C CA . CYS A 1 76 ? -6.698 -3.421 -1.464 1.00 87.38 76 CYS A CA 1
ATOM 593 C C . CYS A 1 76 ? -7.965 -3.474 -0.591 1.00 87.38 76 CYS A C 1
ATOM 595 O O . CYS A 1 76 ? -8.972 -2.851 -0.929 1.00 87.38 76 CYS A O 1
ATOM 597 N N . PRO A 1 77 ? -7.931 -4.117 0.595 1.00 84.25 77 PRO A N 1
ATOM 598 C CA . PRO A 1 77 ? -9.123 -4.280 1.432 1.00 84.25 77 PRO A CA 1
ATOM 599 C C . PRO A 1 77 ? -9.651 -2.950 1.986 1.00 84.25 77 PRO A C 1
ATOM 601 O O . PRO A 1 77 ? -10.784 -2.879 2.463 1.00 84.25 77 PRO A O 1
ATOM 604 N N . THR A 1 78 ? -8.824 -1.901 1.953 1.00 81.56 78 THR A N 1
ATOM 605 C CA . THR A 1 78 ? -9.181 -0.540 2.362 1.00 81.56 78 THR A CA 1
ATOM 606 C C . THR A 1 78 ? -9.282 0.440 1.191 1.00 81.56 78 THR A C 1
ATOM 608 O O . THR A 1 78 ? -9.644 1.589 1.420 1.00 81.56 78 THR A O 1
ATOM 611 N N . GLY A 1 79 ? -9.005 0.010 -0.048 1.00 78.06 79 GLY A N 1
ATOM 612 C CA . GLY A 1 79 ? -9.087 0.847 -1.254 1.00 78.06 79 GLY A CA 1
ATOM 613 C C . GLY A 1 79 ? -8.129 2.044 -1.271 1.00 78.06 79 GLY A C 1
ATOM 614 O O . GLY A 1 79 ? -8.465 3.096 -1.807 1.00 78.06 79 GLY A O 1
ATOM 615 N N . VAL A 1 80 ? -6.961 1.922 -0.634 1.00 77.88 80 VAL A N 1
ATOM 616 C CA . VAL A 1 80 ? -5.964 3.001 -0.526 1.00 77.88 80 VAL A CA 1
ATOM 617 C C . VAL A 1 80 ? -4.849 2.804 -1.539 1.00 77.88 80 VAL A C 1
ATOM 619 O O . VAL A 1 80 ? -4.282 1.712 -1.622 1.00 77.88 80 VAL A O 1
ATOM 622 N N . PHE A 1 81 ? -4.486 3.880 -2.239 1.00 73.88 81 PHE A N 1
ATOM 623 C CA . PHE A 1 81 ? -3.400 3.880 -3.212 1.00 73.88 81 PHE A CA 1
ATOM 624 C C . PHE A 1 81 ? -2.048 4.275 -2.568 1.00 73.88 81 PHE A C 1
ATOM 626 O O . PHE A 1 81 ? -2.023 5.110 -1.656 1.00 73.88 81 PHE A O 1
ATOM 633 N N . PRO A 1 82 ? -0.907 3.719 -3.030 1.00 62.47 82 PRO A N 1
ATOM 634 C CA . PRO A 1 82 ? 0.425 3.955 -2.456 1.00 62.47 82 PRO A CA 1
ATOM 635 C C . PRO A 1 82 ? 0.958 5.399 -2.505 1.00 62.47 82 PRO A C 1
ATOM 637 O O . PRO A 1 82 ? 2.014 5.655 -1.931 1.00 62.47 82 PRO A O 1
ATOM 640 N N . SER A 1 83 ? 0.273 6.349 -3.160 1.00 54.62 83 SER A N 1
ATOM 641 C CA . SER A 1 83 ? 0.691 7.765 -3.234 1.00 54.62 83 SER A CA 1
ATOM 642 C C . SER A 1 83 ? -0.038 8.699 -2.267 1.00 54.62 83 SER A C 1
ATOM 644 O O . SER A 1 83 ? 0.169 9.907 -2.344 1.00 54.62 83 SER A O 1
ATOM 646 N N . ASN A 1 84 ? -0.887 8.198 -1.366 1.00 49.22 84 ASN A N 1
ATOM 647 C CA . ASN A 1 84 ? -1.796 9.056 -0.602 1.00 49.22 84 ASN A CA 1
ATOM 648 C C . ASN A 1 84 ? -1.121 9.794 0.573 1.00 49.22 84 ASN A C 1
ATOM 650 O O . ASN A 1 84 ? -1.491 9.614 1.730 1.00 49.22 84 ASN A O 1
ATOM 654 N N . PHE A 1 85 ? -0.215 10.727 0.271 1.00 42.56 85 PHE A N 1
ATOM 655 C CA . PHE A 1 85 ? -0.275 12.033 0.924 1.00 42.56 85 PHE A CA 1
ATOM 656 C C . PHE A 1 85 ? -1.517 12.755 0.366 1.00 42.56 85 PHE A C 1
ATOM 658 O O . PHE A 1 85 ? -1.419 13.528 -0.577 1.00 42.56 85 PHE A O 1
ATOM 665 N N . GLY A 1 86 ? -2.702 12.456 0.911 1.00 43.72 86 GLY A N 1
ATOM 666 C CA . GLY A 1 86 ? -3.870 13.331 0.743 1.00 43.72 86 GLY A CA 1
ATOM 667 C C . GLY A 1 86 ? -4.911 12.998 -0.333 1.00 43.72 86 GLY A C 1
ATOM 668 O O . GLY A 1 86 ? -5.492 13.932 -0.870 1.00 43.72 86 GLY A O 1
ATOM 669 N N . ILE A 1 87 ? -5.230 11.727 -0.614 1.00 43.91 87 ILE A N 1
ATOM 670 C CA . ILE A 1 87 ? -6.481 11.413 -1.339 1.00 43.91 87 ILE A CA 1
ATOM 671 C C . ILE A 1 87 ? -7.551 10.977 -0.338 1.00 43.91 87 ILE A C 1
ATOM 673 O O . ILE A 1 87 ? -7.549 9.863 0.195 1.00 43.91 87 ILE A O 1
ATOM 677 N N . GLU A 1 88 ? -8.437 11.928 -0.067 1.00 43.19 88 GLU A N 1
ATOM 678 C CA . GLU A 1 88 ? -9.788 11.736 0.439 1.00 43.19 88 GLU A CA 1
ATOM 679 C C . GLU A 1 88 ? -10.485 10.677 -0.425 1.00 43.19 88 GLU A C 1
ATOM 681 O O . GLU A 1 88 ? -10.422 10.760 -1.647 1.00 43.19 88 GLU A O 1
ATOM 686 N N . ARG A 1 89 ? -11.027 9.633 0.222 1.00 47.41 89 ARG A N 1
ATOM 687 C CA . ARG A 1 89 ? -11.709 8.459 -0.363 1.00 47.41 89 ARG A CA 1
ATOM 688 C C . ARG A 1 89 ? -11.957 8.560 -1.876 1.00 47.41 89 ARG A C 1
ATOM 690 O O . ARG A 1 89 ? -12.853 9.287 -2.29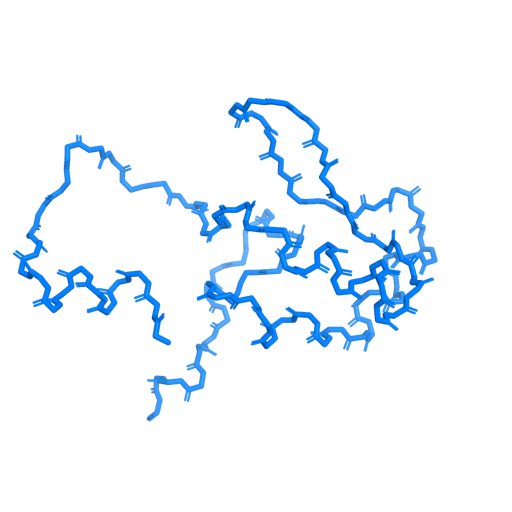7 1.00 47.41 89 ARG A O 1
ATOM 697 N N . LEU A 1 90 ? -11.285 7.727 -2.673 1.00 45.66 90 LEU A N 1
ATOM 698 C CA . LEU A 1 90 ? -11.916 7.315 -3.926 1.00 45.66 90 LEU A CA 1
ATOM 699 C C . LEU A 1 90 ? -13.262 6.672 -3.541 1.00 45.66 90 LEU A C 1
ATOM 701 O O . LEU A 1 90 ? -13.263 5.824 -2.637 1.00 45.66 90 LEU A O 1
ATOM 705 N N . PRO A 1 91 ? -14.390 7.117 -4.124 1.00 43.56 91 PRO A N 1
ATOM 706 C CA . PRO A 1 91 ? -15.702 6.576 -3.803 1.00 43.56 91 PRO A CA 1
ATOM 707 C C . PRO A 1 91 ? -15.648 5.074 -4.050 1.00 43.56 91 PRO A C 1
ATOM 709 O O . PRO A 1 91 ? -15.316 4.625 -5.148 1.00 43.56 91 PRO A O 1
ATOM 712 N N . GLN A 1 92 ? -15.883 4.290 -3.000 1.00 53.44 92 GLN A N 1
ATOM 713 C CA . GLN A 1 92 ? -15.943 2.851 -3.181 1.00 53.44 92 GLN A CA 1
ATOM 714 C C . GLN A 1 92 ? -17.236 2.569 -3.938 1.00 53.44 92 GLN A C 1
ATOM 716 O O . GLN A 1 92 ? -18.279 3.132 -3.621 1.00 53.44 92 GLN A O 1
ATOM 721 N N . THR A 1 93 ? -17.187 1.673 -4.918 1.00 44.53 93 THR A N 1
ATOM 722 C CA . THR A 1 93 ? -18.338 1.189 -5.702 1.00 44.53 93 THR A CA 1
ATOM 723 C C . THR A 1 93 ? -19.445 0.531 -4.856 1.00 44.53 93 THR A C 1
ATOM 725 O O . THR A 1 93 ? -20.394 -0.015 -5.401 1.00 44.53 93 THR A O 1
ATOM 728 N N . SER A 1 94 ? -19.333 0.585 -3.525 1.00 45.25 94 SER A N 1
ATOM 729 C CA . SER A 1 94 ? -20.334 0.207 -2.529 1.00 45.25 94 SER A CA 1
ATOM 730 C C . SER A 1 94 ? -21.152 1.383 -1.975 1.00 45.25 94 SER A C 1
ATOM 732 O O . SER A 1 94 ? -21.917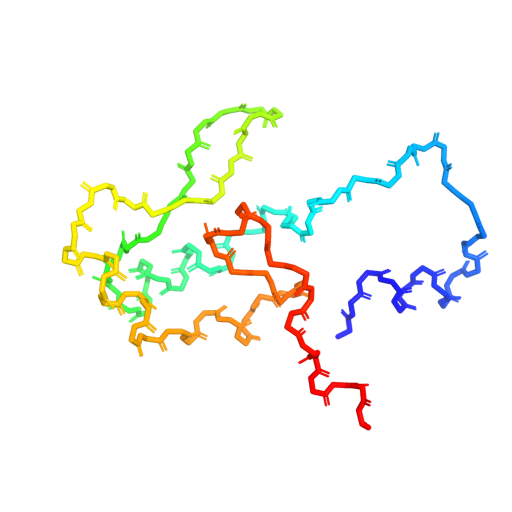 1.176 -1.037 1.00 45.25 94 SER A O 1
ATOM 734 N N . ASP A 1 95 ? -20.929 2.604 -2.469 1.00 45.50 95 ASP A N 1
ATOM 735 C CA . ASP A 1 95 ? -21.712 3.798 -2.117 1.00 45.50 95 ASP A CA 1
ATOM 736 C C . ASP A 1 95 ? -22.845 4.083 -3.143 1.00 45.50 95 ASP A C 1
ATOM 738 O O . ASP A 1 95 ? -23.456 5.152 -3.102 1.00 45.50 95 ASP A O 1
ATOM 742 N N . PHE A 1 96 ? -23.144 3.112 -4.023 1.00 38.50 96 PHE A N 1
ATOM 743 C CA . PHE A 1 96 ? -24.395 2.970 -4.786 1.00 38.50 96 PHE A CA 1
ATOM 744 C C . PHE A 1 96 ? -25.143 1.709 -4.341 1.00 38.50 96 PHE A C 1
ATOM 746 O O . PHE A 1 96 ? -24.462 0.692 -4.064 1.00 38.50 96 PHE A O 1
#

pLDDT: mean 78.89, std 15.66, range [38.5, 96.25]

Sequence (96 aa):
MNSYALAKKYGLKATRYHKENNYCILCGLCVRYCAEVKKENAIGFIGRGTSKKVAFIPDSAYFKKCVDCMECMDICPTGVFPSNFGIERLPQTSDF